Protein AF-A0A673HF31-F1 (afdb_monomer_lite)

Organism: NCBI:txid307959

Secondary structure (DSSP, 8-state):
----------SS----SEEEEEEEEETTEEEEEEEEEEE----GGGGGGS-SS-PPPEEEEEEEEEEEE-HHHHHHHHT-TT-S-TTHHHHHHHHGGGT--HHHHHHHHHHHHHTTS--TT-------------------

InterPro domains:
  IPR000651 Ras-like guanine nucleotide exchange factor, N-terminal [PF00618] (66-114)
  IPR000651 Ras-like guanine nucleotide exchange factor, N-terminal [PS50212] (62-140)
  IPR023578 Ras guanine nucleotide exchange factor domain superfamily [SSF48366] (41-114)

Structure (mmCIF, N/CA/C/O backbone):
data_AF-A0A673HF31-F1
#
_entry.id   AF-A0A673HF31-F1
#
loop_
_atom_site.group_PDB
_atom_site.id
_atom_site.type_symbol
_atom_site.label_atom_id
_atom_site.label_alt_id
_atom_site.label_comp_id
_atom_site.label_asym_id
_atom_site.label_entity_id
_atom_site.label_seq_id
_atom_site.pdbx_PDB_ins_code
_atom_site.Cartn_x
_atom_site.Cartn_y
_atom_site.Cartn_z
_atom_site.occupancy
_atom_site.B_iso_or_equiv
_atom_site.auth_seq_id
_atom_site.auth_comp_id
_atom_site.auth_asym_id
_atom_site.auth_atom_id
_atom_site.pdbx_PDB_model_num
ATOM 1 N N . MET A 1 1 ? 23.064 -12.477 -9.538 1.00 36.41 1 MET A N 1
ATOM 2 C CA . MET A 1 1 ? 23.096 -11.317 -10.454 1.00 36.41 1 MET A CA 1
ATOM 3 C C . MET A 1 1 ? 22.488 -11.792 -11.769 1.00 36.41 1 MET A C 1
ATOM 5 O O . MET A 1 1 ? 23.172 -12.440 -12.546 1.00 36.41 1 MET A O 1
ATOM 9 N N . TYR A 1 2 ? 21.175 -11.639 -11.947 1.00 32.19 2 TYR A N 1
ATOM 10 C CA . TYR A 1 2 ? 20.490 -12.130 -13.147 1.00 32.19 2 TYR A CA 1
ATOM 11 C C . TYR A 1 2 ? 20.625 -11.069 -14.247 1.00 32.19 2 TYR A C 1
ATOM 13 O O . TYR A 1 2 ? 19.895 -10.084 -14.247 1.00 32.19 2 TYR A O 1
ATOM 21 N N . SER A 1 3 ? 21.611 -11.230 -15.134 1.00 37.69 3 SER A N 1
ATOM 22 C CA . SER A 1 3 ? 21.741 -10.419 -16.349 1.00 37.69 3 SER A CA 1
ATOM 23 C C . SER A 1 3 ? 20.930 -11.090 -17.457 1.00 37.69 3 SER A C 1
ATOM 25 O O . SER A 1 3 ? 21.369 -12.072 -18.051 1.00 37.69 3 SER A O 1
ATOM 27 N N . LEU A 1 4 ? 19.707 -10.611 -17.685 1.00 46.31 4 LEU A N 1
ATOM 28 C CA . LEU A 1 4 ? 18.917 -10.973 -18.860 1.00 46.31 4 LEU A CA 1
ATOM 29 C C . LEU A 1 4 ? 19.374 -10.078 -20.018 1.00 46.31 4 LEU A C 1
ATOM 31 O O . LEU A 1 4 ? 18.919 -8.943 -20.152 1.00 46.31 4 LEU A O 1
ATOM 35 N N . LEU A 1 5 ? 20.292 -10.586 -20.842 1.00 41.97 5 LEU A N 1
ATOM 36 C CA . LEU A 1 5 ? 20.621 -9.992 -22.137 1.00 41.97 5 LEU A CA 1
ATOM 37 C C . LEU A 1 5 ? 19.467 -10.287 -23.104 1.00 41.97 5 LEU A C 1
ATOM 39 O O . LEU A 1 5 ? 19.472 -11.304 -23.793 1.00 41.97 5 LEU A O 1
ATOM 43 N N . LEU A 1 6 ? 18.450 -9.424 -23.119 1.00 47.16 6 LEU A N 1
ATOM 44 C CA . LEU A 1 6 ? 17.440 -9.436 -24.176 1.00 47.16 6 LEU A CA 1
ATOM 45 C C . LEU A 1 6 ? 17.906 -8.505 -25.297 1.00 47.16 6 LEU A C 1
ATOM 47 O O . LEU A 1 6 ? 18.032 -7.299 -25.100 1.00 47.16 6 LEU A O 1
ATOM 51 N N . THR A 1 7 ? 18.179 -9.079 -26.463 1.00 43.16 7 THR A N 1
ATOM 52 C CA . THR A 1 7 ? 18.531 -8.364 -27.689 1.00 43.16 7 THR A CA 1
ATOM 53 C C . THR A 1 7 ? 17.373 -7.464 -28.135 1.00 43.16 7 THR A C 1
ATOM 55 O O . THR A 1 7 ? 16.257 -7.928 -28.365 1.00 43.16 7 THR A O 1
ATOM 58 N N . CYS A 1 8 ? 17.629 -6.159 -28.250 1.00 42.81 8 CYS A N 1
ATOM 59 C CA . CYS A 1 8 ? 16.682 -5.205 -28.823 1.00 42.81 8 CYS A CA 1
ATOM 60 C C . CYS A 1 8 ? 16.602 -5.413 -30.342 1.00 42.81 8 CYS A C 1
ATOM 62 O O . CYS A 1 8 ? 17.578 -5.166 -31.048 1.00 42.81 8 CYS A O 1
ATOM 64 N N . ASN A 1 9 ? 15.444 -5.842 -30.850 1.00 40.12 9 ASN A N 1
ATOM 65 C CA . ASN A 1 9 ? 15.098 -5.613 -32.251 1.00 40.12 9 ASN A CA 1
ATOM 66 C C . ASN A 1 9 ? 14.768 -4.125 -32.428 1.00 40.12 9 ASN A C 1
ATOM 68 O O . ASN A 1 9 ? 14.032 -3.544 -31.629 1.00 40.12 9 ASN A O 1
ATOM 72 N N . LEU A 1 10 ? 15.365 -3.521 -33.452 1.00 47.97 10 LEU A N 1
ATOM 73 C CA . LEU A 1 10 ? 15.252 -2.113 -33.809 1.00 47.97 10 LEU A CA 1
ATOM 74 C C . LEU A 1 10 ? 13.914 -1.860 -34.520 1.00 47.97 10 LEU A C 1
ATOM 76 O O . LEU A 1 10 ? 13.883 -1.685 -35.729 1.00 47.97 10 LEU A O 1
ATOM 80 N N . ASP A 1 11 ? 12.819 -1.840 -33.770 1.00 41.06 11 ASP A N 1
ATOM 81 C CA . ASP A 1 11 ? 11.548 -1.283 -34.229 1.00 41.06 11 ASP A CA 1
ATOM 82 C C . ASP A 1 11 ? 11.010 -0.348 -33.146 1.00 41.06 11 ASP A C 1
ATOM 84 O O . ASP A 1 11 ? 11.134 -0.626 -31.956 1.00 41.06 11 ASP A O 1
ATOM 88 N N . ASN A 1 12 ? 10.440 0.784 -33.561 1.00 47.22 12 ASN A N 1
ATOM 89 C CA . ASN A 1 12 ? 9.993 1.929 -32.751 1.00 47.22 12 ASN A CA 1
ATOM 90 C C . ASN A 1 12 ? 8.844 1.641 -31.741 1.00 47.22 12 ASN A C 1
ATOM 92 O O . ASN A 1 12 ? 8.028 2.513 -31.460 1.00 47.22 12 ASN A O 1
ATOM 96 N N . ASN A 1 13 ? 8.775 0.440 -31.168 1.00 49.56 13 ASN A N 1
ATOM 97 C CA . ASN A 1 13 ? 7.944 0.069 -30.026 1.00 49.56 13 ASN A CA 1
AT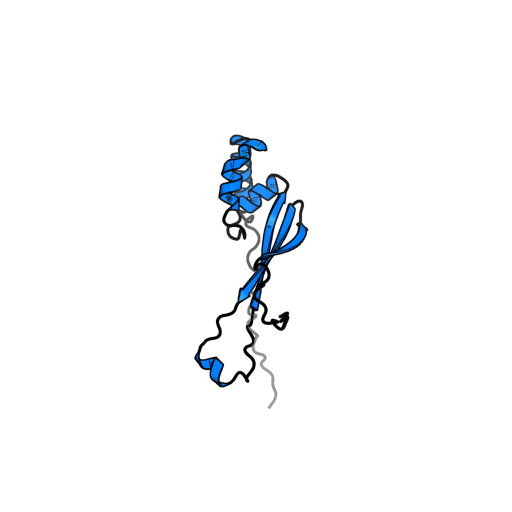OM 98 C C . ASN A 1 13 ? 8.857 -0.238 -28.833 1.00 49.56 13 ASN A C 1
ATOM 100 O O . ASN A 1 13 ? 9.136 -1.402 -28.539 1.00 49.56 13 ASN A O 1
ATOM 104 N N . LEU A 1 14 ? 9.350 0.796 -28.144 1.00 57.16 14 LEU A N 1
ATOM 105 C CA . LEU A 1 14 ? 9.977 0.570 -26.843 1.00 57.16 14 LEU A CA 1
ATOM 106 C C . LEU A 1 14 ? 8.887 -0.008 -25.915 1.00 57.16 14 LEU A C 1
ATOM 108 O O . LEU A 1 14 ? 7.855 0.646 -25.755 1.00 57.16 14 LEU A O 1
ATOM 112 N N . PRO A 1 15 ? 9.054 -1.218 -25.347 1.00 60.53 15 PRO A N 1
ATOM 113 C CA . PRO A 1 15 ? 8.096 -1.746 -24.381 1.00 60.53 15 PRO A CA 1
ATOM 114 C C . PRO A 1 15 ? 7.961 -0.756 -23.222 1.00 60.53 15 PRO A C 1
ATOM 116 O O . PRO A 1 15 ? 8.958 -0.133 -22.850 1.00 60.53 15 PRO A O 1
ATOM 119 N N . ASP A 1 16 ? 6.745 -0.620 -22.678 1.00 69.81 16 ASP A N 1
ATOM 120 C CA . ASP A 1 16 ? 6.481 0.220 -21.505 1.00 69.81 16 ASP A CA 1
ATOM 121 C C . ASP A 1 16 ? 7.596 -0.013 -20.469 1.00 69.81 16 ASP A C 1
ATOM 123 O O . ASP A 1 16 ? 7.861 -1.172 -20.110 1.00 69.81 16 ASP A O 1
ATOM 127 N N . PRO A 1 17 ? 8.327 1.040 -20.048 1.00 79.50 17 PRO A N 1
ATOM 128 C CA . PRO A 1 17 ? 9.400 0.889 -19.076 1.00 79.50 17 PRO A CA 1
ATOM 129 C C . PRO A 1 17 ? 8.893 0.291 -17.762 1.00 79.50 17 PRO A C 1
ATOM 131 O O . PRO A 1 17 ? 9.710 -0.217 -16.996 1.00 79.50 17 PRO A O 1
ATOM 134 N N . VAL A 1 18 ? 7.584 0.312 -17.502 1.00 84.06 18 VAL A N 1
ATOM 135 C CA . VAL A 1 18 ? 6.956 -0.309 -16.341 1.00 84.06 18 VAL A CA 1
ATOM 136 C C . VAL A 1 18 ? 6.114 -1.508 -16.775 1.00 84.06 18 VAL A C 1
ATOM 138 O O . VAL A 1 18 ? 5.155 -1.387 -17.526 1.00 84.06 18 VAL A O 1
ATOM 141 N N . GLN A 1 19 ? 6.444 -2.686 -16.250 1.00 88.31 19 GLN A N 1
ATOM 142 C CA . GLN A 1 19 ? 5.682 -3.913 -16.470 1.00 88.31 19 GLN A CA 1
ATOM 143 C C . GLN A 1 19 ? 5.032 -4.384 -15.167 1.00 88.31 19 GLN A C 1
ATOM 145 O O . GLN A 1 19 ? 5.722 -4.584 -14.167 1.00 88.31 19 GLN A O 1
ATOM 150 N N . GLU A 1 20 ? 3.721 -4.629 -15.177 1.00 88.88 20 GLU A N 1
ATOM 151 C CA . GLU A 1 20 ? 3.042 -5.322 -14.077 1.00 88.88 20 GLU A CA 1
ATOM 152 C C . GLU A 1 20 ? 3.526 -6.777 -13.999 1.00 88.88 20 GLU A C 1
ATOM 154 O O . GLU A 1 20 ? 3.470 -7.523 -14.979 1.00 88.88 20 GLU A O 1
ATOM 159 N N . TRP A 1 21 ? 4.050 -7.174 -12.839 1.00 86.31 21 TRP A N 1
ATOM 160 C CA . TRP A 1 21 ? 4.642 -8.499 -12.633 1.00 86.31 21 TRP A CA 1
ATOM 161 C C . TRP A 1 21 ? 3.720 -9.453 -11.874 1.00 86.31 21 TRP A C 1
ATOM 163 O O . TRP A 1 21 ? 3.813 -10.667 -12.043 1.00 86.31 21 TRP A O 1
ATOM 173 N N . GLY A 1 22 ? 2.828 -8.917 -11.039 1.00 90.19 22 GLY A N 1
ATOM 174 C CA . GLY A 1 22 ? 1.865 -9.699 -10.267 1.00 90.19 22 GLY A CA 1
ATOM 175 C C . GLY A 1 22 ? 1.667 -9.159 -8.855 1.00 90.19 22 GLY A C 1
ATOM 176 O O . GLY A 1 22 ? 1.961 -7.997 -8.576 1.00 90.19 22 GLY A O 1
ATOM 177 N N . GLU A 1 23 ? 1.171 -10.015 -7.964 1.00 92.19 23 GLU A N 1
ATOM 178 C CA . GLU A 1 23 ? 0.881 -9.681 -6.568 1.00 92.19 23 GLU A CA 1
ATOM 179 C C . GLU A 1 23 ? 1.664 -10.577 -5.602 1.00 92.19 23 GLU A C 1
ATOM 181 O O . GLU A 1 23 ? 1.887 -11.758 -5.866 1.00 92.19 23 GLU A O 1
ATOM 186 N N . GLU A 1 24 ? 2.058 -10.016 -4.461 1.00 90.44 24 GLU A N 1
ATOM 187 C CA . GLU A 1 24 ? 2.721 -10.725 -3.367 1.00 90.44 24 GLU A CA 1
ATOM 188 C C . GLU A 1 24 ? 1.951 -10.518 -2.068 1.00 90.44 24 GLU A C 1
ATOM 190 O O . GLU A 1 24 ? 1.711 -9.382 -1.656 1.00 90.44 24 GLU A O 1
ATOM 195 N N . VAL A 1 25 ? 1.591 -11.617 -1.406 1.00 91.50 25 VAL A N 1
ATOM 196 C CA . VAL A 1 25 ? 0.928 -11.593 -0.099 1.00 91.50 25 VAL A CA 1
ATOM 197 C C . VAL A 1 25 ? 1.960 -11.875 0.983 1.00 91.50 25 VAL A C 1
ATOM 199 O O . VAL A 1 25 ? 2.630 -12.905 0.954 1.00 91.50 25 VAL A O 1
ATOM 202 N N . GLU A 1 26 ? 2.085 -10.970 1.943 1.00 87.75 26 GLU A N 1
ATOM 203 C CA . GLU A 1 26 ? 3.005 -11.098 3.068 1.00 87.75 26 GLU A CA 1
ATOM 204 C C . GLU A 1 26 ? 2.345 -10.556 4.331 1.00 87.75 26 GLU A C 1
ATOM 206 O O . GLU A 1 26 ? 1.926 -9.402 4.356 1.00 87.75 26 GLU A O 1
ATOM 211 N N . ASP A 1 27 ? 2.272 -11.388 5.374 1.00 84.75 27 ASP A N 1
ATOM 212 C CA . ASP A 1 27 ? 1.891 -10.979 6.734 1.00 84.75 27 ASP A CA 1
ATOM 213 C C . ASP A 1 27 ? 0.617 -10.103 6.788 1.00 84.75 27 ASP A C 1
ATOM 215 O O . ASP A 1 27 ? 0.578 -9.006 7.343 1.00 84.75 27 ASP A O 1
ATOM 219 N N . GLY A 1 28 ? -0.437 -10.571 6.109 1.00 84.50 28 GLY A N 1
ATOM 220 C CA . GLY A 1 28 ? -1.736 -9.890 6.059 1.00 84.50 28 GLY A CA 1
ATOM 221 C C . GLY A 1 28 ? -1.798 -8.653 5.151 1.00 84.50 28 GLY A C 1
ATOM 222 O O . GLY A 1 28 ? -2.809 -7.947 5.162 1.00 84.50 28 GLY A O 1
ATOM 223 N N . ALA A 1 29 ? -0.759 -8.392 4.357 1.00 91.25 29 ALA A N 1
ATOM 224 C CA . ALA A 1 29 ? -0.723 -7.359 3.329 1.00 91.25 29 ALA A CA 1
ATOM 225 C C . ALA A 1 29 ? -0.573 -7.955 1.924 1.00 91.25 29 ALA A C 1
ATOM 227 O O . ALA A 1 29 ? 0.117 -8.948 1.714 1.00 91.25 29 ALA A O 1
ATOM 228 N N . ILE A 1 30 ? -1.212 -7.315 0.952 1.00 93.38 30 ILE A N 1
ATOM 229 C CA . ILE A 1 30 ? -1.135 -7.608 -0.476 1.00 93.38 30 ILE A CA 1
ATOM 230 C C . ILE A 1 30 ? -0.375 -6.464 -1.131 1.00 93.38 30 ILE A C 1
ATOM 232 O O . ILE A 1 30 ? -0.733 -5.294 -0.970 1.00 93.38 30 ILE A O 1
ATOM 236 N N . TYR A 1 31 ? 0.647 -6.806 -1.900 1.00 92.50 31 TYR A N 1
ATOM 237 C CA . TYR A 1 31 ? 1.491 -5.858 -2.603 1.00 92.50 31 TYR A CA 1
ATOM 238 C C . TYR A 1 31 ? 1.425 -6.101 -4.106 1.00 92.50 31 TYR A C 1
ATOM 240 O O . TYR A 1 31 ? 1.602 -7.227 -4.560 1.00 92.50 31 TYR A O 1
ATOM 248 N N . GLY A 1 32 ? 1.211 -5.041 -4.879 1.00 92.81 32 GLY A N 1
ATOM 249 C CA . GLY A 1 32 ? 1.399 -5.065 -6.324 1.00 92.81 32 GLY A CA 1
ATOM 250 C C . GLY A 1 32 ? 2.881 -4.939 -6.667 1.00 92.81 32 GLY A C 1
ATOM 251 O O . GLY A 1 32 ? 3.590 -4.107 -6.092 1.00 92.81 32 GLY A O 1
ATOM 252 N N . ILE A 1 33 ? 3.349 -5.764 -7.597 1.00 92.12 33 ILE A N 1
ATOM 253 C CA . ILE A 1 33 ? 4.732 -5.781 -8.068 1.00 92.12 33 ILE A CA 1
ATOM 254 C C . ILE A 1 33 ? 4.792 -5.226 -9.484 1.00 92.12 33 ILE A C 1
ATOM 256 O O . ILE A 1 33 ? 4.129 -5.738 -10.388 1.00 92.12 33 ILE A O 1
ATOM 260 N N . THR A 1 34 ? 5.647 -4.228 -9.689 1.00 90.50 34 THR A N 1
ATOM 261 C CA . THR A 1 34 ? 6.008 -3.722 -11.015 1.00 90.50 34 THR A CA 1
ATOM 262 C C . THR A 1 34 ? 7.507 -3.884 -11.256 1.00 90.50 34 THR A C 1
ATOM 264 O O . THR A 1 34 ? 8.320 -3.820 -10.331 1.00 90.50 34 THR A O 1
ATOM 267 N N . LEU A 1 35 ? 7.900 -4.122 -12.504 1.00 90.94 35 LEU A N 1
ATOM 268 C CA . LEU A 1 35 ? 9.292 -4.104 -12.943 1.00 90.94 35 LEU A CA 1
ATOM 269 C C . LEU A 1 35 ? 9.538 -2.850 -13.770 1.00 90.94 35 LEU A C 1
ATOM 271 O O . LEU A 1 35 ? 8.934 -2.672 -14.821 1.00 90.94 35 LEU A O 1
ATOM 275 N N . HIS A 1 36 ? 10.448 -2.008 -13.298 1.00 89.62 36 HIS A N 1
ATOM 276 C CA . HIS A 1 36 ? 10.893 -0.806 -13.986 1.00 89.62 36 HIS A CA 1
ATOM 277 C C . HIS A 1 36 ? 12.181 -1.119 -14.748 1.00 89.62 36 HIS A C 1
ATOM 279 O O . HIS A 1 36 ? 13.131 -1.650 -14.170 1.00 89.62 36 HIS A O 1
ATOM 285 N N . ARG A 1 37 ? 12.216 -0.831 -16.046 1.00 87.38 37 ARG A N 1
ATOM 286 C CA . ARG A 1 37 ? 13.357 -1.063 -16.935 1.00 87.38 37 ARG A CA 1
ATOM 287 C C . ARG A 1 37 ? 13.977 0.284 -17.279 1.00 87.38 37 ARG A C 1
ATOM 289 O O . ARG A 1 37 ? 13.362 1.095 -17.961 1.00 87.38 37 ARG A O 1
ATOM 296 N N . GLU A 1 38 ? 15.210 0.500 -16.843 1.00 83.88 38 GLU A N 1
ATOM 297 C CA . GLU A 1 38 ? 15.948 1.740 -17.079 1.00 83.88 38 GLU A CA 1
ATOM 298 C C . GLU A 1 38 ? 17.223 1.443 -17.875 1.00 83.88 38 GLU A C 1
ATOM 300 O O . GLU A 1 38 ? 17.989 0.554 -17.488 1.00 83.88 38 GLU A O 1
ATOM 305 N N . PRO A 1 39 ? 17.478 2.134 -18.999 1.00 81.56 39 PRO A N 1
ATOM 306 C CA . PRO A 1 39 ? 18.724 1.970 -19.734 1.00 81.56 39 PRO A CA 1
ATOM 307 C C . PRO A 1 39 ? 19.897 2.478 -18.890 1.00 81.56 39 PRO A C 1
ATOM 309 O O . PRO A 1 39 ? 19.854 3.562 -18.308 1.00 81.56 39 PRO A O 1
ATOM 312 N N . ILE A 1 40 ? 20.965 1.690 -18.830 1.00 82.12 40 ILE A N 1
ATOM 313 C CA . ILE A 1 40 ? 22.204 2.069 -18.161 1.00 82.12 40 ILE A CA 1
ATOM 314 C C . ILE A 1 40 ? 22.987 2.957 -19.123 1.00 82.12 40 ILE A C 1
ATOM 316 O O . ILE A 1 40 ? 23.323 2.538 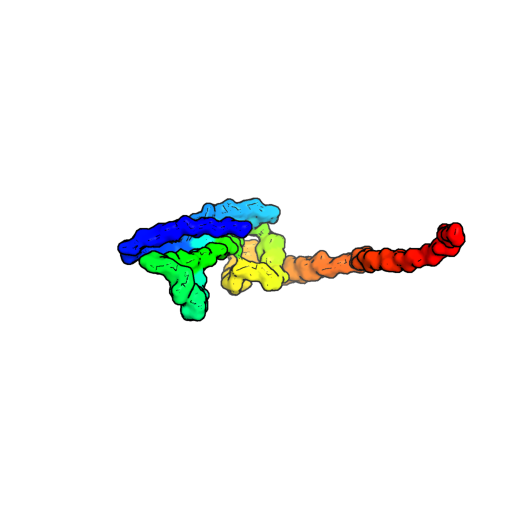-20.229 1.00 82.12 40 ILE A O 1
ATOM 320 N N . GLN A 1 41 ? 23.288 4.184 -18.697 1.00 72.25 41 GLN A N 1
ATOM 321 C CA . GLN A 1 41 ? 24.173 5.064 -19.451 1.00 72.25 41 GLN A CA 1
ATOM 322 C C . GLN A 1 41 ? 25.600 4.516 -19.364 1.00 72.25 41 GLN A C 1
ATOM 324 O O . GLN A 1 41 ? 26.224 4.539 -18.303 1.00 72.25 41 GLN A O 1
ATOM 329 N N . THR A 1 42 ? 26.106 3.981 -20.472 1.00 66.31 42 THR A N 1
ATOM 330 C CA . THR A 1 42 ? 27.507 3.570 -20.576 1.00 66.31 42 THR A CA 1
ATOM 331 C C . THR A 1 42 ? 28.381 4.826 -20.663 1.00 66.31 42 THR A C 1
ATOM 333 O O . THR A 1 42 ? 28.094 5.693 -21.492 1.00 66.31 42 THR A O 1
ATOM 336 N N . PRO A 1 43 ? 29.428 4.970 -19.827 1.00 61.69 43 PRO A N 1
ATOM 337 C CA . PRO A 1 43 ? 30.340 6.102 -19.929 1.00 61.69 43 PRO A CA 1
ATOM 338 C C . PRO A 1 43 ? 31.050 6.097 -21.296 1.00 61.69 43 PRO A C 1
ATOM 340 O O . PRO A 1 43 ? 31.363 5.019 -21.811 1.00 61.69 43 PRO A O 1
ATOM 343 N N . PRO A 1 44 ? 31.324 7.278 -21.880 1.00 59.84 44 PRO A N 1
ATOM 344 C CA . PRO A 1 44 ? 31.857 7.402 -23.240 1.00 59.84 44 PRO A CA 1
ATOM 345 C C . PRO A 1 44 ? 33.202 6.681 -23.437 1.00 59.84 44 PRO A C 1
ATOM 347 O O . PRO A 1 44 ? 33.445 6.134 -24.509 1.00 59.84 44 PRO A O 1
ATOM 350 N N . ASP A 1 45 ? 34.022 6.575 -22.389 1.00 57.69 45 ASP A N 1
ATOM 351 C CA . ASP A 1 45 ? 35.360 5.965 -22.446 1.00 57.69 45 ASP A CA 1
ATOM 352 C C . ASP A 1 45 ? 35.346 4.426 -22.569 1.00 57.69 45 ASP A C 1
ATOM 354 O O . ASP A 1 45 ? 36.370 3.809 -22.852 1.00 57.69 45 ASP A O 1
ATOM 358 N N . ALA A 1 46 ? 34.192 3.775 -22.368 1.00 55.25 46 ALA A N 1
ATOM 359 C CA . ALA A 1 46 ? 34.035 2.321 -22.513 1.00 55.25 46 ALA A CA 1
ATOM 360 C C . ALA A 1 46 ? 33.511 1.897 -23.902 1.00 55.25 46 ALA A C 1
ATOM 362 O O . ALA A 1 46 ? 33.410 0.699 -24.192 1.00 55.25 46 ALA A O 1
ATOM 363 N N . ALA A 1 47 ? 33.175 2.864 -24.763 1.00 53.94 47 ALA A N 1
ATOM 364 C CA . ALA A 1 47 ? 32.587 2.620 -26.078 1.00 53.94 47 ALA A CA 1
ATOM 365 C C . ALA A 1 47 ? 33.618 2.209 -27.148 1.00 53.94 47 ALA A C 1
ATOM 367 O O . ALA A 1 47 ? 33.238 1.560 -28.119 1.00 53.94 47 ALA A O 1
ATOM 368 N N . GLU A 1 48 ? 34.912 2.509 -26.970 1.00 53.88 48 GLU A N 1
ATOM 369 C CA . GLU A 1 48 ? 35.952 2.164 -27.961 1.00 53.88 48 GLU A CA 1
ATOM 370 C C . GLU A 1 48 ? 36.247 0.655 -28.051 1.00 53.88 48 GLU A C 1
ATOM 372 O O . GLU A 1 48 ? 36.706 0.182 -29.088 1.00 53.88 48 GLU A O 1
ATOM 377 N N . ASN A 1 49 ? 35.913 -0.127 -27.015 1.00 53.78 49 ASN A N 1
ATOM 378 C CA . ASN A 1 49 ? 36.188 -1.571 -26.969 1.00 53.78 49 ASN A CA 1
ATOM 379 C C . ASN A 1 49 ? 34.947 -2.457 -27.184 1.00 53.78 49 ASN A C 1
ATOM 381 O O . ASN A 1 49 ? 35.072 -3.682 -27.246 1.00 53.78 49 ASN A O 1
ATOM 385 N N . SER A 1 50 ? 33.751 -1.872 -27.303 1.00 53.75 50 SER A N 1
ATOM 386 C CA . SER A 1 50 ? 32.507 -2.628 -27.495 1.00 53.75 50 SER A CA 1
ATOM 387 C C . SER A 1 50 ? 32.145 -2.695 -28.978 1.00 53.75 50 SER A C 1
ATOM 389 O O . SER A 1 50 ? 31.458 -1.836 -29.518 1.00 53.75 50 SER A O 1
ATOM 391 N N . SER A 1 51 ? 32.676 -3.736 -29.622 1.00 50.62 51 SER A N 1
ATOM 392 C CA . SER A 1 51 ? 32.298 -4.325 -30.915 1.00 50.62 51 SER A CA 1
ATOM 393 C C . SER A 1 51 ? 31.016 -3.789 -31.573 1.00 50.62 51 SER A C 1
ATOM 395 O O . SER A 1 51 ? 29.966 -3.911 -30.960 1.00 50.62 5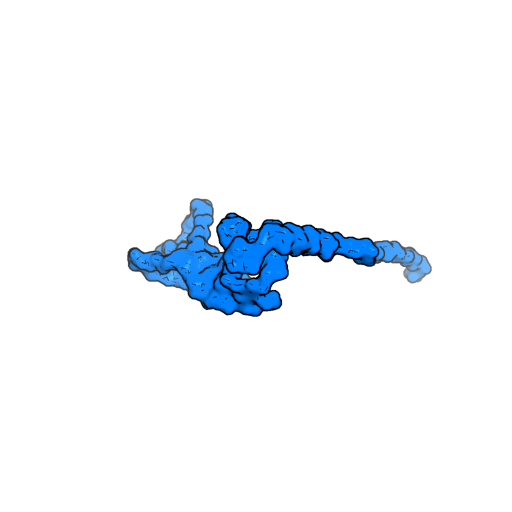1 SER A O 1
ATOM 397 N N . ALA A 1 52 ? 31.137 -3.323 -32.828 1.00 51.41 52 ALA A N 1
ATOM 398 C CA . ALA A 1 52 ? 30.230 -3.193 -34.001 1.00 51.41 52 ALA A CA 1
ATOM 399 C C . ALA A 1 52 ? 28.691 -3.449 -33.949 1.00 51.41 52 ALA A C 1
ATOM 401 O O . ALA A 1 52 ? 28.035 -3.351 -34.983 1.00 51.41 52 ALA A O 1
ATOM 402 N N . PHE A 1 53 ? 28.086 -3.740 -32.806 1.00 54.59 53 PHE A N 1
ATOM 403 C CA . PHE A 1 53 ? 26.662 -3.916 -32.565 1.00 54.59 53 PHE A CA 1
ATOM 404 C C . PHE A 1 53 ? 26.319 -3.120 -31.303 1.00 54.59 53 PHE A C 1
ATOM 406 O O . PHE A 1 53 ? 26.814 -3.415 -30.219 1.00 54.59 53 PHE A O 1
ATOM 413 N N . GLY A 1 54 ? 25.502 -2.075 -31.442 1.00 61.97 54 GLY A N 1
ATOM 414 C CA . GLY A 1 54 ? 25.073 -1.246 -30.317 1.00 61.97 54 GLY A CA 1
ATOM 415 C C . GLY A 1 54 ? 24.162 -2.032 -29.377 1.00 61.97 54 GLY A C 1
ATOM 416 O O . GLY A 1 54 ? 22.956 -2.099 -29.594 1.00 61.97 54 GLY A O 1
ATOM 417 N N . PHE A 1 55 ? 24.729 -2.640 -28.338 1.00 66.19 55 PHE A N 1
ATOM 418 C CA . PHE A 1 55 ? 23.956 -3.260 -27.267 1.00 66.19 55 PHE A CA 1
ATOM 419 C C . PHE A 1 55 ? 23.612 -2.207 -26.211 1.00 66.19 55 PHE A C 1
ATOM 421 O O . PHE A 1 55 ? 24.496 -1.537 -25.683 1.00 66.19 55 PHE A O 1
ATOM 428 N N . VAL A 1 56 ? 22.326 -2.083 -25.876 1.00 74.75 56 VAL A N 1
ATOM 429 C CA . VAL A 1 56 ? 21.865 -1.254 -24.755 1.00 74.75 56 VAL A CA 1
ATOM 430 C C . VAL A 1 56 ? 21.706 -2.149 -23.533 1.00 74.75 56 VAL A C 1
ATOM 432 O O . VAL A 1 56 ? 20.940 -3.114 -23.551 1.00 74.75 56 VAL A O 1
ATOM 435 N N . GLN A 1 57 ? 22.432 -1.844 -22.460 1.00 79.44 57 GLN A N 1
ATOM 436 C CA . GLN A 1 57 ? 22.277 -2.541 -21.189 1.00 79.44 57 GLN A CA 1
ATOM 437 C C . GLN A 1 57 ? 21.122 -1.917 -20.400 1.00 79.44 57 GLN A C 1
ATOM 439 O O . GLN A 1 57 ? 21.049 -0.700 -20.271 1.00 79.44 57 GLN A O 1
ATOM 444 N N . TYR A 1 58 ? 20.242 -2.741 -19.830 1.00 81.50 58 TYR A N 1
ATOM 445 C CA . TYR A 1 58 ? 19.135 -2.280 -18.991 1.00 81.50 58 TYR A CA 1
ATOM 446 C C . TYR A 1 58 ? 19.311 -2.746 -17.549 1.00 81.50 58 TYR A C 1
ATOM 448 O O . TYR A 1 58 ? 19.628 -3.909 -17.285 1.00 81.50 58 TYR A O 1
ATOM 456 N N . ARG A 1 59 ? 19.044 -1.846 -16.607 1.00 84.25 59 ARG A N 1
ATOM 457 C CA . ARG A 1 59 ? 18.787 -2.172 -15.210 1.00 84.25 59 ARG A CA 1
ATOM 458 C C . ARG A 1 59 ? 17.300 -2.457 -15.064 1.00 84.25 59 ARG A C 1
ATOM 460 O O . ARG A 1 59 ? 16.467 -1.691 -15.535 1.00 84.25 59 ARG A O 1
ATOM 467 N N . THR A 1 60 ? 16.969 -3.554 -14.396 1.00 88.00 60 THR A N 1
ATOM 468 C CA . THR A 1 60 ? 15.595 -3.824 -13.972 1.00 88.00 60 THR A CA 1
ATOM 469 C C . THR A 1 60 ? 15.485 -3.616 -12.471 1.00 88.00 60 THR A C 1
ATOM 471 O O . THR A 1 60 ? 16.313 -4.102 -11.698 1.00 88.00 60 THR A O 1
ATOM 474 N N . GLN A 1 61 ? 14.485 -2.852 -12.055 1.00 88.88 61 GLN A N 1
ATOM 475 C CA . GLN A 1 61 ? 14.173 -2.600 -10.661 1.00 88.88 61 GLN A CA 1
ATOM 476 C C . GLN A 1 61 ? 12.790 -3.156 -10.363 1.00 88.88 61 GLN A C 1
ATOM 478 O O . GLN A 1 61 ? 11.793 -2.731 -10.940 1.00 88.88 61 GLN A O 1
ATOM 483 N N . LYS A 1 62 ? 12.735 -4.107 -9.433 1.00 90.69 62 LYS A N 1
ATOM 484 C CA . LYS A 1 62 ? 11.474 -4.561 -8.861 1.00 90.69 62 LYS A CA 1
ATOM 485 C C . LYS A 1 62 ? 10.991 -3.512 -7.868 1.00 90.69 62 LYS A C 1
ATOM 487 O O . LYS A 1 62 ? 11.685 -3.224 -6.895 1.00 90.69 62 LYS A O 1
ATOM 492 N N . VAL A 1 63 ? 9.814 -2.963 -8.118 1.00 89.19 63 VAL A N 1
ATOM 493 C CA . VAL A 1 63 ? 9.130 -2.021 -7.238 1.00 89.19 63 VAL A CA 1
ATOM 494 C C . VAL A 1 63 ? 7.934 -2.738 -6.629 1.00 89.19 63 VAL A C 1
ATOM 496 O O . VAL A 1 63 ? 7.192 -3.446 -7.310 1.00 89.19 63 VAL A O 1
ATOM 499 N N . ARG A 1 64 ? 7.780 -2.587 -5.316 1.00 90.81 64 ARG A N 1
ATOM 500 C CA . ARG A 1 64 ? 6.719 -3.208 -4.531 1.00 90.81 64 ARG A CA 1
ATOM 501 C C . ARG A 1 64 ? 5.853 -2.107 -3.934 1.00 90.81 64 ARG A C 1
ATOM 503 O O . ARG A 1 64 ? 6.368 -1.292 -3.175 1.00 90.81 64 ARG A O 1
ATOM 510 N N . ARG A 1 65 ? 4.560 -2.097 -4.259 1.00 91.25 65 ARG A N 1
ATOM 511 C CA . ARG A 1 65 ? 3.590 -1.108 -3.761 1.00 91.25 65 ARG A CA 1
ATOM 512 C C . ARG A 1 65 ? 2.489 -1.782 -2.965 1.00 91.25 65 ARG A C 1
ATOM 514 O O . ARG A 1 65 ? 1.987 -2.828 -3.370 1.00 91.25 65 ARG A O 1
ATOM 521 N N . LEU A 1 66 ? 2.113 -1.198 -1.833 1.00 92.25 66 LEU A N 1
ATOM 522 C CA . LEU A 1 66 ? 1.057 -1.743 -0.989 1.00 92.25 66 LEU A CA 1
ATOM 523 C C . LEU A 1 66 ? -0.306 -1.565 -1.671 1.00 92.25 66 LEU A C 1
ATOM 525 O O . LEU A 1 66 ? -0.683 -0.450 -2.018 1.00 92.25 66 LEU A O 1
ATOM 529 N N . LYS A 1 67 ? -1.043 -2.661 -1.862 1.00 91.94 67 LYS A N 1
ATOM 530 C CA . LYS A 1 67 ? -2.358 -2.667 -2.522 1.00 91.94 67 LYS A CA 1
ATOM 531 C C . LYS A 1 67 ? -3.502 -2.795 -1.520 1.00 91.94 67 LYS A C 1
ATOM 533 O O . LYS A 1 67 ? -4.516 -2.119 -1.657 1.00 91.94 67 LYS A O 1
ATOM 538 N N . ALA A 1 68 ? -3.338 -3.647 -0.511 1.00 92.81 68 ALA A N 1
ATOM 539 C CA . ALA A 1 68 ? -4.299 -3.814 0.575 1.00 92.81 68 ALA A CA 1
ATOM 540 C C . ALA A 1 68 ? -3.596 -4.342 1.827 1.00 92.81 68 ALA A C 1
ATOM 542 O O . ALA A 1 68 ? -2.634 -5.094 1.717 1.00 92.81 68 ALA A O 1
ATOM 543 N N . ALA A 1 69 ? -4.078 -3.984 3.013 1.00 93.25 69 ALA A N 1
ATOM 544 C CA . ALA A 1 69 ? -3.618 -4.563 4.270 1.00 93.25 69 ALA A CA 1
ATOM 545 C C . ALA A 1 69 ? -4.631 -4.311 5.389 1.00 93.25 69 ALA A C 1
ATOM 547 O O . ALA A 1 69 ? -5.534 -3.482 5.250 1.00 93.25 69 ALA A O 1
ATOM 548 N N . ILE A 1 70 ? -4.444 -4.989 6.521 1.00 92.94 70 ILE A N 1
ATOM 549 C CA . ILE A 1 70 ? -5.122 -4.630 7.770 1.00 92.94 70 ILE A CA 1
ATOM 550 C C . ILE A 1 70 ? -4.621 -3.278 8.301 1.00 92.94 70 ILE A C 1
ATOM 552 O O . ILE A 1 70 ? -3.486 -2.875 8.041 1.00 92.94 70 ILE A O 1
ATOM 556 N N . LEU A 1 71 ? -5.453 -2.585 9.085 1.00 92.88 71 LEU A N 1
ATOM 557 C CA . LEU A 1 71 ? -5.167 -1.228 9.568 1.00 92.88 71 LEU A CA 1
ATOM 558 C C . LEU A 1 71 ? -3.828 -1.123 10.320 1.00 92.88 71 LEU A C 1
ATOM 560 O O . LEU A 1 71 ? -3.070 -0.186 10.093 1.00 92.88 71 LEU A O 1
ATOM 564 N N . GLU A 1 72 ? -3.502 -2.101 11.162 1.00 90.12 72 GLU A N 1
ATOM 565 C CA . GLU A 1 72 ? -2.238 -2.141 11.913 1.00 90.12 72 GLU A CA 1
ATOM 566 C C . GLU A 1 72 ? -1.012 -2.157 10.990 1.00 90.12 72 GLU A C 1
ATOM 568 O O . GLU A 1 72 ? -0.022 -1.459 11.226 1.00 90.12 72 GLU A O 1
ATOM 573 N N . ARG A 1 73 ? -1.098 -2.904 9.886 1.00 90.56 73 ARG A N 1
ATOM 574 C CA . ARG A 1 73 ? -0.043 -2.989 8.877 1.00 90.56 73 ARG A CA 1
ATOM 575 C C . ARG A 1 73 ? 0.035 -1.716 8.038 1.00 90.56 73 ARG A C 1
ATOM 577 O O . ARG A 1 73 ? 1.141 -1.244 7.789 1.00 90.56 73 ARG A O 1
ATOM 584 N N . LEU A 1 74 ? -1.104 -1.104 7.697 1.00 92.81 74 LEU A N 1
ATOM 585 C CA . LEU A 1 74 ? -1.126 0.206 7.033 1.00 92.81 74 LEU A CA 1
ATOM 586 C C . LEU A 1 74 ? -0.417 1.278 7.875 1.00 92.81 74 LEU A C 1
ATOM 588 O O . LEU A 1 74 ? 0.380 2.056 7.349 1.00 92.81 74 LEU A O 1
ATOM 592 N N . VAL A 1 75 ? -0.678 1.296 9.186 1.00 92.75 75 VAL A N 1
ATOM 593 C CA . VAL A 1 75 ? -0.035 2.226 10.124 1.00 92.75 75 VAL A CA 1
ATOM 594 C C . VAL A 1 75 ? 1.450 1.902 10.286 1.00 92.75 75 VAL A C 1
ATOM 596 O O . VAL A 1 75 ? 2.269 2.817 10.320 1.00 92.75 75 VAL A O 1
ATOM 599 N N . THR A 1 76 ? 1.820 0.621 10.326 1.00 90.12 76 THR A N 1
ATOM 600 C CA . THR A 1 76 ? 3.226 0.190 10.406 1.00 90.12 76 THR A CA 1
ATOM 601 C C . THR A 1 76 ? 4.036 0.660 9.197 1.00 90.12 76 THR A C 1
ATOM 603 O O . THR A 1 76 ? 5.151 1.157 9.380 1.00 90.12 76 THR A O 1
ATOM 606 N N . GLU A 1 77 ? 3.463 0.560 7.994 1.00 90.56 77 GLU A N 1
ATOM 607 C CA . GLU A 1 77 ? 4.057 1.074 6.754 1.00 90.56 77 GLU A CA 1
ATOM 608 C C . GLU A 1 77 ? 4.129 2.610 6.763 1.00 90.56 77 GLU A C 1
ATOM 610 O O . GLU A 1 77 ? 5.133 3.187 6.366 1.00 90.56 77 GLU A O 1
ATOM 615 N N . LEU A 1 78 ? 3.116 3.289 7.314 1.00 91.81 78 LEU A N 1
ATOM 616 C CA . LEU A 1 78 ? 3.081 4.755 7.402 1.00 91.81 78 LEU A CA 1
ATOM 617 C C . LEU A 1 78 ? 4.224 5.326 8.255 1.00 91.81 78 LEU A C 1
ATOM 619 O O . LEU A 1 78 ? 4.731 6.409 7.976 1.00 91.81 78 LEU A O 1
ATOM 623 N N . VAL A 1 79 ? 4.626 4.616 9.312 1.00 89.81 79 VAL A N 1
ATOM 624 C CA . VAL A 1 79 ? 5.758 5.010 10.165 1.00 89.81 79 VAL A CA 1
ATOM 625 C C . VAL A 1 79 ? 7.076 4.330 9.772 1.00 89.81 79 VAL A C 1
ATOM 627 O O . VAL A 1 79 ? 8.040 4.408 10.541 1.00 89.81 79 VAL A O 1
ATOM 630 N N . ASN A 1 80 ? 7.132 3.630 8.637 1.00 87.31 80 ASN A N 1
ATOM 631 C CA . ASN A 1 80 ? 8.349 3.010 8.119 1.00 87.31 80 ASN A CA 1
ATOM 632 C C . ASN A 1 80 ? 9.205 4.061 7.379 1.00 87.31 80 ASN A C 1
ATOM 634 O O . ASN A 1 80 ? 8.741 4.608 6.381 1.00 87.31 80 ASN A O 1
ATOM 638 N N . PRO A 1 81 ? 10.439 4.366 7.830 1.00 83.50 81 PRO A N 1
ATOM 639 C CA . PRO A 1 81 ? 11.306 5.312 7.123 1.00 83.50 81 PRO A CA 1
ATOM 640 C C . PRO A 1 81 ? 11.777 4.783 5.761 1.00 83.50 81 PRO A C 1
ATOM 642 O O . PRO A 1 81 ? 12.038 5.574 4.863 1.00 83.50 81 PRO A O 1
ATOM 645 N N . GLU A 1 82 ? 11.835 3.461 5.598 1.00 83.62 82 GLU A N 1
ATOM 646 C CA . GLU A 1 82 ? 12.249 2.780 4.366 1.00 83.62 82 GLU A CA 1
ATOM 647 C C . GLU A 1 82 ? 11.041 2.440 3.476 1.00 83.62 82 GLU A C 1
ATOM 649 O O . GLU A 1 82 ? 11.066 1.456 2.733 1.00 83.62 82 GLU A O 1
ATOM 654 N N . CYS A 1 83 ? 9.938 3.193 3.592 1.00 82.75 83 CYS A N 1
ATOM 655 C CA . CYS A 1 83 ? 8.749 2.939 2.787 1.00 82.75 83 CYS A CA 1
ATOM 656 C C . CYS A 1 83 ? 9.098 3.103 1.294 1.00 82.75 83 CYS A C 1
ATOM 658 O O . CYS A 1 83 ? 9.551 4.176 0.887 1.00 82.75 83 CYS A O 1
ATOM 660 N N . PRO A 1 84 ? 8.900 2.064 0.462 1.00 78.44 84 PRO A N 1
ATOM 661 C CA . PRO A 1 84 ? 9.313 2.093 -0.940 1.00 78.44 84 PRO A CA 1
ATOM 662 C C . PRO A 1 84 ? 8.448 3.016 -1.809 1.00 78.44 84 PRO A C 1
ATOM 664 O O . PRO A 1 84 ? 8.833 3.320 -2.937 1.00 78.44 84 PRO A O 1
ATOM 667 N N . ASP A 1 85 ? 7.281 3.435 -1.313 1.00 86.69 85 ASP A N 1
ATOM 668 C CA . ASP A 1 85 ? 6.322 4.252 -2.048 1.00 86.69 85 ASP A CA 1
ATOM 669 C C . ASP A 1 85 ? 6.243 5.676 -1.460 1.00 86.69 85 ASP A C 1
ATOM 671 O O . ASP A 1 85 ? 5.705 5.861 -0.364 1.00 86.69 85 ASP A O 1
ATOM 675 N N . PRO A 1 86 ? 6.755 6.701 -2.170 1.00 85.69 86 PRO A N 1
ATOM 676 C CA . PRO A 1 86 ? 6.782 8.072 -1.666 1.00 85.69 86 PRO A CA 1
ATOM 677 C C . PRO A 1 86 ? 5.388 8.711 -1.575 1.00 85.69 86 PRO A C 1
ATOM 679 O O . PRO A 1 86 ? 5.193 9.640 -0.788 1.00 85.69 86 PRO A O 1
ATOM 682 N N . GLU A 1 87 ? 4.412 8.234 -2.351 1.00 89.88 87 GLU A N 1
ATOM 683 C CA . GLU A 1 87 ? 3.059 8.805 -2.382 1.00 89.88 87 GLU A CA 1
ATOM 684 C C . GLU A 1 87 ? 2.150 8.187 -1.313 1.00 89.88 87 GLU A C 1
ATOM 686 O O . GLU A 1 87 ? 1.123 8.770 -0.948 1.00 89.88 87 GLU A O 1
ATOM 691 N N . TYR A 1 88 ? 2.545 7.039 -0.752 1.00 92.25 88 TYR A N 1
ATOM 692 C CA . TYR A 1 88 ? 1.742 6.274 0.200 1.00 92.25 88 TYR A CA 1
ATOM 693 C C . TYR A 1 88 ? 1.265 7.112 1.390 1.00 92.25 88 TYR A C 1
ATOM 695 O O . TYR A 1 88 ? 0.075 7.116 1.711 1.00 92.25 88 TYR A O 1
ATOM 703 N N . MET A 1 89 ? 2.166 7.878 2.018 1.00 92.38 89 MET A N 1
ATOM 704 C CA . MET A 1 89 ? 1.827 8.717 3.172 1.00 92.38 89 MET A CA 1
ATOM 705 C C . MET A 1 89 ? 0.743 9.745 2.826 1.00 92.38 89 MET A C 1
ATOM 707 O O . MET A 1 89 ? -0.210 9.928 3.587 1.00 92.38 89 MET A O 1
ATOM 711 N N . GLN A 1 90 ? 0.867 10.401 1.671 1.00 94.25 90 GLN A N 1
ATOM 712 C CA . GLN A 1 90 ? -0.093 11.406 1.228 1.00 94.25 90 GLN A CA 1
ATOM 713 C C . GLN A 1 90 ? -1.447 10.767 0.912 1.00 94.25 90 GLN A C 1
ATOM 715 O O . GLN A 1 90 ? -2.480 11.275 1.356 1.00 94.25 90 GLN A O 1
ATOM 720 N N . ILE A 1 91 ? -1.459 9.644 0.194 1.00 94.38 91 ILE A N 1
ATOM 721 C CA . ILE A 1 91 ? -2.689 8.932 -0.173 1.00 94.38 91 ILE A CA 1
ATOM 722 C C . ILE A 1 91 ? -3.410 8.438 1.085 1.00 94.38 91 ILE A C 1
ATOM 724 O O . ILE A 1 91 ? -4.610 8.681 1.249 1.00 94.38 91 ILE A O 1
ATOM 728 N N . PHE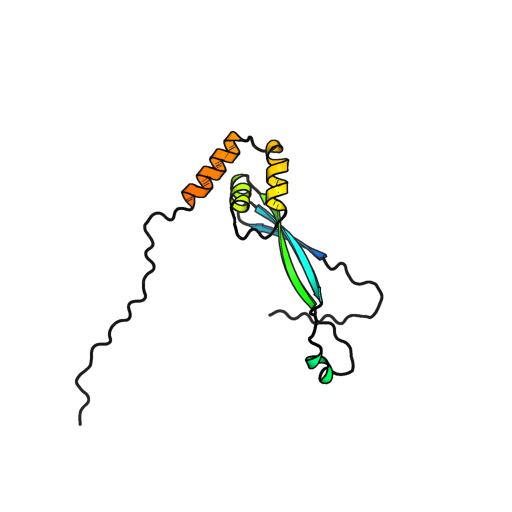 A 1 92 ? -2.680 7.812 2.010 1.00 95.06 92 PHE A N 1
ATOM 729 C CA . PHE A 1 92 ? -3.231 7.307 3.263 1.00 95.06 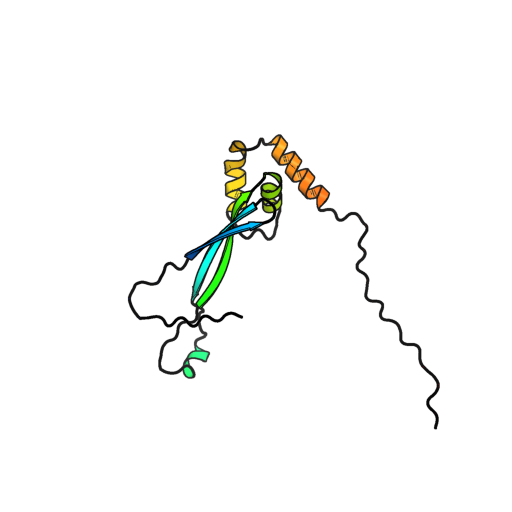92 PHE A CA 1
ATOM 730 C C . PHE A 1 92 ? -3.847 8.438 4.098 1.00 95.06 92 PHE A C 1
ATOM 732 O O . PHE A 1 92 ? -5.019 8.370 4.467 1.00 95.06 92 PHE A O 1
ATOM 739 N N . LEU A 1 93 ? -3.106 9.524 4.350 1.00 94.56 93 LEU A N 1
ATOM 740 C CA . LEU A 1 93 ? -3.597 10.652 5.154 1.00 94.56 93 LEU A CA 1
ATOM 741 C C . LEU A 1 93 ? -4.733 11.434 4.476 1.00 94.56 93 LEU A C 1
ATOM 743 O O . LEU A 1 93 ? -5.514 12.094 5.162 1.00 94.56 93 LEU A O 1
ATOM 747 N N . SER A 1 94 ? -4.866 11.335 3.154 1.00 96.62 94 SER A N 1
ATOM 748 C CA . SER A 1 94 ? -5.981 11.944 2.418 1.00 96.62 94 SER A CA 1
ATOM 749 C C . SER A 1 94 ? -7.254 11.096 2.471 1.00 96.62 94 SER A C 1
ATOM 751 O O .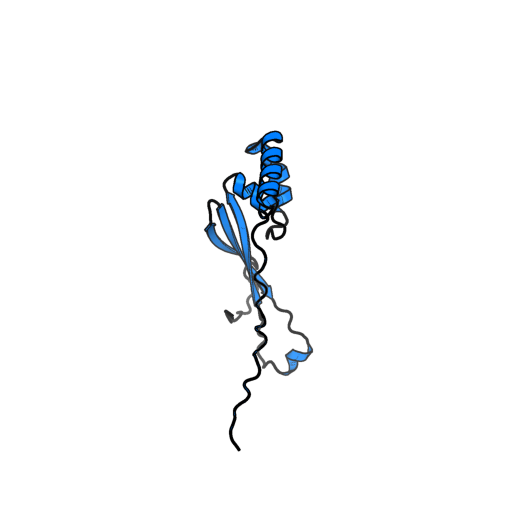 SER A 1 94 ? -8.353 11.630 2.332 1.00 96.62 94 SER A O 1
ATOM 753 N N . THR A 1 95 ? -7.131 9.782 2.688 1.00 96.19 95 THR A N 1
ATOM 754 C CA . THR A 1 95 ? -8.245 8.824 2.557 1.00 96.19 95 THR A CA 1
ATOM 755 C C . THR A 1 95 ? -8.590 8.063 3.840 1.00 96.19 95 THR A C 1
ATOM 757 O O . THR A 1 95 ? -9.619 7.390 3.878 1.00 96.19 95 THR A O 1
ATOM 760 N N . TYR A 1 96 ? -7.814 8.211 4.923 1.00 95.94 96 TYR A N 1
ATOM 761 C CA . TYR A 1 96 ? -7.988 7.423 6.155 1.00 95.94 96 TYR A CA 1
ATOM 762 C C . TYR A 1 96 ? -9.397 7.480 6.750 1.00 95.94 96 TYR A C 1
ATOM 764 O O . TYR A 1 96 ? -9.865 6.502 7.328 1.00 95.94 96 TYR A O 1
ATOM 772 N N . ARG A 1 97 ? -10.108 8.603 6.577 1.00 95.56 97 ARG A N 1
ATOM 773 C CA . ARG A 1 97 ? -11.475 8.788 7.091 1.00 95.56 97 ARG A CA 1
ATOM 774 C C . ARG A 1 97 ? -12.498 7.814 6.504 1.00 95.56 97 ARG A C 1
ATOM 776 O O . ARG A 1 97 ? -13.577 7.685 7.072 1.00 95.56 97 ARG A O 1
ATOM 783 N N . ALA A 1 98 ? -12.180 7.139 5.399 1.00 95.81 98 ALA A N 1
ATOM 784 C CA . ALA A 1 98 ? -13.043 6.122 4.807 1.00 95.81 98 ALA A CA 1
ATOM 785 C C . ALA A 1 98 ? -13.066 4.809 5.610 1.00 95.81 98 ALA A C 1
ATOM 787 O O . ALA A 1 98 ? -14.041 4.067 5.526 1.00 95.81 98 ALA A O 1
ATOM 788 N N . PHE A 1 99 ? -12.012 4.516 6.379 1.00 93.31 99 PHE A N 1
ATOM 789 C CA . PHE A 1 99 ? -11.850 3.230 7.069 1.00 93.31 99 PHE A CA 1
ATOM 790 C C . PHE A 1 99 ? -11.429 3.350 8.541 1.00 93.31 99 PHE A C 1
ATOM 792 O O . PHE A 1 99 ? -11.390 2.347 9.248 1.00 93.31 99 PHE A O 1
ATOM 799 N N . THR A 1 100 ? -11.117 4.551 9.032 1.00 94.94 100 THR A N 1
ATOM 800 C CA . THR A 1 100 ? -10.828 4.809 10.448 1.00 94.94 100 THR A CA 1
ATOM 801 C C . THR A 1 100 ? -11.159 6.255 10.835 1.00 94.94 100 THR A C 1
ATOM 803 O O . THR A 1 100 ? -11.423 7.103 9.983 1.00 94.94 100 THR A O 1
ATOM 806 N N . CYS A 1 101 ? -11.162 6.567 12.130 1.00 95.06 101 CYS A N 1
ATOM 807 C CA . CYS A 1 101 ? -11.346 7.924 12.642 1.00 95.06 101 CYS A CA 1
ATOM 808 C C . CYS A 1 101 ? -10.023 8.500 13.171 1.00 95.06 101 CYS A C 1
ATOM 810 O O . CYS A 1 101 ? -9.081 7.770 13.474 1.00 95.06 101 CYS A O 1
ATOM 812 N N . THR A 1 102 ? -9.941 9.828 13.296 1.00 95.25 102 THR A N 1
ATOM 813 C CA . THR A 1 102 ? -8.706 10.512 13.718 1.00 95.25 102 THR A CA 1
ATOM 814 C C . THR A 1 102 ? -8.219 10.043 15.091 1.00 95.25 102 THR A C 1
ATOM 816 O O . THR A 1 102 ? -7.024 9.831 15.258 1.00 95.25 102 THR A O 1
ATOM 819 N N . ASN A 1 103 ? -9.128 9.818 16.046 1.00 95.62 103 ASN A N 1
ATOM 820 C CA . ASN A 1 103 ? -8.765 9.365 17.392 1.00 95.62 103 ASN A CA 1
ATOM 821 C C . ASN A 1 103 ? -8.121 7.973 17.357 1.00 95.62 103 ASN A C 1
ATOM 823 O O . ASN A 1 103 ? -7.012 7.808 17.855 1.00 95.62 103 ASN A O 1
ATOM 827 N N . ALA A 1 104 ? -8.762 7.009 16.686 1.00 94.25 104 ALA A N 1
ATOM 828 C CA . ALA A 1 104 ? -8.231 5.654 16.547 1.00 94.25 104 ALA A CA 1
ATOM 829 C C . ALA A 1 104 ? -6.887 5.636 15.801 1.00 94.25 104 ALA A C 1
ATOM 831 O O . ALA A 1 104 ? -5.971 4.910 16.180 1.00 94.25 104 ALA A O 1
ATOM 832 N N . LEU A 1 105 ? -6.730 6.467 14.763 1.00 94.75 105 LEU A N 1
ATOM 833 C CA . LEU A 1 105 ? -5.462 6.580 14.042 1.00 94.75 105 LEU A CA 1
ATOM 834 C C . LEU A 1 105 ? -4.337 7.131 14.933 1.00 94.75 105 LEU A C 1
ATOM 836 O O . LEU A 1 105 ? -3.228 6.602 14.902 1.00 94.75 105 LEU A O 1
ATOM 840 N N . ILE A 1 106 ? -4.609 8.170 15.729 1.00 93.19 106 ILE A N 1
ATOM 841 C CA . ILE A 1 106 ? -3.628 8.727 16.671 1.00 93.19 106 ILE A CA 1
ATOM 842 C C . ILE A 1 106 ? -3.235 7.672 17.709 1.00 93.19 106 ILE A C 1
ATOM 844 O O . ILE A 1 106 ? -2.045 7.481 17.950 1.00 93.19 106 ILE A O 1
ATOM 848 N N . GLU A 1 107 ? -4.200 6.953 18.283 1.00 92.81 107 GLU A N 1
ATOM 849 C CA . GLU A 1 107 ? -3.929 5.877 19.245 1.00 92.81 107 GLU A CA 1
ATOM 850 C C . GLU A 1 107 ? -3.043 4.775 18.648 1.00 92.81 107 GLU A C 1
ATOM 852 O O . GLU A 1 107 ? -2.069 4.350 19.279 1.00 92.81 107 GLU A O 1
ATOM 857 N N . LEU A 1 108 ? -3.311 4.359 17.406 1.00 92.44 108 LEU A N 1
ATOM 858 C CA . LEU A 1 108 ? -2.496 3.369 16.696 1.00 92.44 108 LEU A CA 1
ATOM 859 C C . LEU A 1 108 ? -1.081 3.874 16.407 1.00 92.44 108 LEU A C 1
ATOM 861 O O . LEU A 1 108 ? -0.116 3.130 16.583 1.00 92.44 108 LEU A O 1
ATOM 865 N N . LEU A 1 109 ? -0.935 5.134 15.995 1.00 91.38 109 LEU A N 1
ATOM 866 C CA . LEU A 1 109 ? 0.371 5.748 15.747 1.00 91.38 109 LEU A CA 1
ATOM 867 C C . LEU A 1 109 ? 1.211 5.825 17.021 1.00 91.38 109 LEU A C 1
ATOM 869 O O . LEU A 1 109 ? 2.395 5.488 16.997 1.00 91.38 109 LEU A O 1
ATOM 873 N N . MET A 1 110 ? 0.595 6.232 18.131 1.00 88.06 110 MET A N 1
ATOM 874 C CA . MET A 1 110 ? 1.241 6.252 19.440 1.00 88.06 110 MET A CA 1
ATOM 875 C C . MET A 1 110 ? 1.682 4.835 19.823 1.00 88.06 110 MET A C 1
ATOM 877 O O . MET A 1 110 ? 2.865 4.600 20.067 1.00 88.06 110 MET A O 1
ATOM 881 N N . THR A 1 111 ? 0.766 3.868 19.767 1.00 86.81 111 THR A N 1
ATOM 882 C CA . THR A 1 111 ? 1.030 2.458 20.097 1.00 86.81 111 THR A CA 1
ATOM 883 C C . THR A 1 111 ? 2.169 1.871 19.258 1.00 86.81 111 THR A C 1
ATOM 885 O O . THR A 1 111 ? 3.125 1.321 19.807 1.00 86.81 111 THR A O 1
ATOM 888 N N . SER A 1 112 ? 2.139 2.065 17.936 1.00 83.50 112 SER A N 1
ATOM 889 C CA . SER A 1 112 ? 3.173 1.579 17.010 1.00 83.50 112 SER A CA 1
ATOM 890 C C . SER A 1 112 ? 4.571 2.130 17.332 1.00 83.50 112 SER A C 1
ATOM 892 O O . SER A 1 112 ? 5.574 1.432 17.167 1.00 83.50 112 SER A O 1
ATOM 894 N N . ARG A 1 113 ? 4.665 3.363 17.850 1.00 74.44 113 ARG A N 1
ATOM 895 C CA . ARG A 1 113 ? 5.938 3.965 18.284 1.00 74.44 113 ARG A CA 1
ATOM 896 C C . ARG A 1 113 ? 6.418 3.428 19.631 1.00 74.44 113 ARG A C 1
ATOM 898 O O . ARG A 1 113 ? 7.618 3.213 19.780 1.00 74.44 113 ARG A O 1
ATOM 905 N N . TYR A 1 114 ? 5.517 3.177 20.580 1.00 66.56 114 TYR A N 1
ATOM 906 C CA . TYR A 1 114 ? 5.888 2.637 21.893 1.00 66.56 114 TYR A CA 1
ATOM 907 C C . TYR A 1 114 ? 6.339 1.170 21.830 1.00 66.56 114 TYR A C 1
ATOM 909 O O . TYR A 1 114 ? 7.277 0.807 22.533 1.00 66.56 114 TYR A O 1
ATOM 917 N N . LEU A 1 115 ? 5.763 0.347 20.943 1.00 58.75 115 LEU A N 1
ATOM 918 C CA . LEU A 1 115 ? 6.222 -1.037 20.721 1.00 58.75 115 LEU A CA 1
ATOM 919 C C . LEU A 1 115 ? 7.574 -1.143 19.991 1.00 58.75 115 LEU A C 1
ATOM 921 O O . LEU A 1 115 ? 8.187 -2.206 20.001 1.00 58.75 115 LEU A O 1
ATOM 925 N N . ARG A 1 116 ? 8.059 -0.059 19.369 1.00 61.06 116 ARG A N 1
ATOM 926 C CA . ARG A 1 116 ? 9.396 -0.005 18.749 1.00 61.06 116 ARG A CA 1
ATOM 927 C C . ARG A 1 116 ? 10.507 0.394 19.712 1.00 61.06 116 ARG A C 1
ATOM 929 O O . ARG A 1 116 ? 11.661 0.420 19.290 1.00 61.06 116 ARG A O 1
ATOM 936 N N . ILE A 1 117 ? 10.202 0.713 20.972 1.00 54.81 117 ILE A N 1
ATOM 937 C CA . ILE A 1 117 ? 11.244 0.840 21.990 1.00 54.81 117 ILE A CA 1
ATOM 938 C C . ILE A 1 117 ? 11.715 -0.591 22.264 1.00 54.81 117 ILE A C 1
ATOM 940 O O . ILE A 1 117 ? 10.925 -1.369 22.802 1.00 54.81 117 ILE A O 1
ATOM 944 N N . PRO A 1 118 ? 12.950 -0.981 21.890 1.00 50.91 118 PRO A N 1
ATOM 945 C CA . PRO A 1 118 ? 13.468 -2.261 22.330 1.00 50.91 118 PRO A CA 1
ATOM 946 C C . PRO A 1 118 ? 13.414 -2.235 23.853 1.00 50.91 118 PRO A C 1
ATOM 948 O O . PRO A 1 118 ? 14.008 -1.360 24.489 1.00 50.91 118 PRO A O 1
ATOM 951 N N . SER A 1 119 ? 12.649 -3.158 24.437 1.00 44.47 119 SER A N 1
ATOM 952 C CA . SER A 1 119 ? 12.763 -3.466 25.853 1.00 44.47 119 SER A CA 1
ATOM 953 C C . SER A 1 119 ? 14.251 -3.605 26.141 1.00 44.47 119 SER A C 1
ATOM 955 O O . SER A 1 119 ? 14.919 -4.427 25.516 1.00 44.47 119 SER A O 1
ATOM 957 N N . SER A 1 120 ? 14.776 -2.747 27.010 1.00 53.59 120 SER A N 1
ATOM 958 C CA . SER A 1 120 ? 16.151 -2.796 27.495 1.00 53.59 120 SER A CA 1
ATOM 959 C C . SER A 1 120 ? 16.498 -4.239 27.877 1.00 53.59 120 SER A C 1
ATOM 961 O O . SER A 1 120 ? 16.045 -4.721 28.915 1.00 53.59 120 SER A O 1
ATOM 963 N N . GLY A 1 121 ? 17.226 -4.944 27.012 1.00 57.34 121 GLY A N 1
ATOM 964 C CA . GLY A 1 121 ? 17.413 -6.389 27.138 1.00 57.34 121 GLY A CA 1
ATOM 965 C C . GLY A 1 121 ? 18.453 -6.980 26.193 1.00 57.34 121 GLY A C 1
ATOM 966 O O . GLY A 1 121 ? 19.220 -7.829 26.630 1.00 57.34 121 GLY A O 1
ATOM 967 N N . ASP A 1 122 ? 18.583 -6.473 24.966 1.00 48.34 122 ASP A N 1
ATOM 968 C CA . ASP A 1 122 ? 19.580 -6.994 24.024 1.00 48.34 122 ASP A CA 1
ATOM 969 C C . ASP A 1 122 ? 20.798 -6.071 23.940 1.00 48.34 122 ASP A C 1
ATOM 971 O O . ASP A 1 122 ? 20.912 -5.169 23.110 1.00 48.34 122 ASP A O 1
ATOM 975 N N . ILE A 1 123 ? 21.732 -6.307 24.861 1.00 53.22 123 ILE A N 1
ATOM 976 C CA . ILE A 1 123 ? 23.122 -5.868 24.737 1.00 53.22 123 ILE A CA 1
ATOM 977 C C . ILE A 1 123 ? 23.703 -6.589 23.508 1.00 53.22 123 ILE A C 1
ATOM 979 O O . ILE A 1 123 ? 23.601 -7.818 23.445 1.00 53.22 123 ILE A O 1
ATOM 983 N N . PRO A 1 124 ? 24.354 -5.902 22.550 1.00 43.16 124 PRO A N 1
ATOM 984 C CA . PRO A 1 124 ? 25.103 -6.608 21.524 1.00 43.16 124 PRO A CA 1
ATOM 985 C C . PRO A 1 124 ? 26.204 -7.397 22.233 1.00 43.16 124 PRO A C 1
ATOM 987 O O . PRO A 1 124 ? 27.020 -6.816 22.953 1.00 43.16 124 PRO A O 1
ATOM 990 N N . GLN A 1 125 ? 26.223 -8.721 22.061 1.00 49.88 125 GLN A N 1
ATOM 991 C CA . GLN A 1 125 ? 27.377 -9.534 22.427 1.00 49.88 125 GLN A CA 1
ATOM 992 C C . GLN A 1 125 ? 28.580 -8.992 21.651 1.00 49.88 125 GLN A C 1
ATOM 994 O O . GLN A 1 125 ? 28.829 -9.365 20.508 1.00 49.88 125 GLN A O 1
ATOM 999 N N . THR A 1 126 ? 29.322 -8.077 22.276 1.00 43.91 126 THR A N 1
ATOM 1000 C CA . THR A 1 126 ? 30.700 -7.783 21.912 1.00 43.91 126 THR A CA 1
ATOM 1001 C C . THR A 1 126 ? 31.402 -9.124 21.886 1.00 43.91 126 THR A C 1
ATOM 1003 O O . THR A 1 126 ? 31.528 -9.798 22.910 1.00 43.91 126 THR A O 1
ATOM 1006 N N . CYS A 1 127 ? 31.805 -9.526 20.686 1.00 40.28 127 CYS A N 1
ATOM 1007 C CA . CYS A 1 127 ? 32.674 -10.655 20.448 1.00 40.28 127 CYS A CA 1
ATOM 1008 C C . CYS A 1 127 ? 33.863 -10.511 21.401 1.00 40.28 127 CYS A C 1
ATOM 1010 O O . CYS A 1 127 ? 34.691 -9.612 21.247 1.00 40.28 127 CYS A O 1
ATOM 1012 N N . ALA A 1 128 ? 33.913 -11.353 22.430 1.00 49.94 128 ALA A N 1
ATOM 1013 C CA . ALA A 1 128 ? 35.027 -11.391 23.350 1.00 49.94 128 ALA A CA 1
ATOM 1014 C C . ALA A 1 128 ? 36.289 -11.745 22.550 1.00 49.94 128 ALA A C 1
ATOM 1016 O O . ALA A 1 128 ? 36.487 -12.895 22.151 1.00 49.94 128 ALA A O 1
ATOM 1017 N N . LEU A 1 129 ? 37.158 -10.759 22.312 1.00 47.84 129 LEU A N 1
ATOM 1018 C CA . LEU A 1 129 ? 38.548 -11.014 21.960 1.00 47.84 129 LEU A CA 1
ATOM 1019 C C . LEU A 1 129 ? 39.177 -11.694 23.171 1.00 47.84 129 LEU A C 1
ATOM 1021 O O . LEU A 1 129 ? 39.609 -11.059 24.132 1.00 47.84 129 LEU A O 1
ATOM 1025 N N . THR A 1 130 ? 39.162 -13.021 23.147 1.00 53.31 130 THR A N 1
ATOM 1026 C CA . THR A 1 130 ? 39.849 -13.826 24.144 1.00 53.31 130 THR A CA 1
ATOM 1027 C C . THR A 1 130 ? 41.335 -13.532 23.978 1.00 53.31 130 THR A C 1
ATOM 1029 O O . THR A 1 130 ? 41.940 -13.906 22.974 1.00 53.31 130 THR A O 1
ATOM 1032 N N . VAL A 1 131 ? 41.928 -12.826 24.943 1.00 51.97 131 VAL A N 1
ATOM 1033 C CA . VAL A 1 131 ? 43.382 -12.698 25.062 1.00 51.97 131 VAL A CA 1
ATOM 1034 C C . VAL A 1 131 ? 43.947 -14.112 25.177 1.00 51.97 131 VAL A C 1
ATOM 1036 O O . VAL A 1 131 ? 43.846 -14.764 26.219 1.00 51.97 131 VAL A O 1
ATOM 1039 N N . GLY A 1 132 ? 44.514 -14.601 24.074 1.00 45.25 132 GLY A N 1
ATOM 1040 C CA . GLY A 1 132 ? 45.239 -15.859 24.016 1.00 45.25 132 GLY A CA 1
ATOM 1041 C C . GLY A 1 132 ? 46.415 -15.815 24.984 1.00 45.25 132 GLY A C 1
ATOM 1042 O O . GLY A 1 132 ? 47.409 -15.122 24.763 1.00 45.25 132 GLY A O 1
ATOM 1043 N N . ARG A 1 133 ? 46.280 -16.546 26.092 1.00 51.28 133 ARG A N 1
ATOM 1044 C CA . ARG A 1 133 ? 47.335 -16.791 27.075 1.00 51.28 133 ARG A CA 1
ATOM 1045 C C . ARG A 1 133 ? 48.568 -17.387 26.385 1.00 51.28 133 ARG A C 1
ATOM 1047 O O . ARG A 1 133 ? 48.486 -18.425 25.737 1.00 51.28 133 ARG A O 1
ATOM 1054 N N . ARG A 1 134 ? 49.722 -16.746 26.606 1.00 55.72 134 ARG A N 1
ATOM 1055 C CA . ARG A 1 134 ? 51.076 -17.256 26.323 1.00 55.72 134 ARG A CA 1
ATOM 1056 C C . ARG A 1 134 ? 51.216 -18.711 26.781 1.00 55.72 134 ARG A C 1
ATOM 1058 O O . ARG A 1 134 ? 51.144 -18.966 27.983 1.00 55.72 134 ARG A O 1
ATOM 1065 N N . ASN A 1 135 ? 51.509 -19.629 25.860 1.00 44.78 135 ASN A N 1
ATOM 1066 C CA . ASN A 1 135 ? 52.016 -20.947 26.226 1.00 44.78 135 ASN A CA 1
ATOM 1067 C C . ASN A 1 135 ? 53.551 -20.914 26.240 1.00 44.78 135 ASN A C 1
ATOM 1069 O O . ASN A 1 135 ? 54.199 -20.748 25.209 1.00 44.78 135 ASN A O 1
ATOM 1073 N N . LYS A 1 136 ? 54.117 -21.026 27.442 1.00 60.81 136 LYS A N 1
ATOM 1074 C CA . LYS A 1 136 ? 55.542 -21.247 27.677 1.00 60.81 136 LYS A CA 1
ATOM 1075 C C . LYS A 1 136 ? 55.744 -22.757 27.617 1.00 60.81 136 LYS A C 1
ATOM 1077 O O . LYS A 1 136 ? 55.457 -23.386 28.622 1.00 60.81 136 LYS A O 1
ATOM 1082 N N . ASN A 1 137 ? 56.121 -23.319 26.468 1.00 49.59 137 ASN A N 1
ATOM 1083 C CA . ASN A 1 137 ? 56.788 -24.628 26.325 1.00 49.59 137 ASN A CA 1
ATOM 1084 C C . ASN A 1 137 ? 56.859 -25.020 24.839 1.00 49.59 137 ASN A C 1
ATOM 1086 O O . ASN A 1 137 ? 55.995 -25.731 24.332 1.00 49.59 137 ASN A O 1
ATOM 1090 N N . ALA A 1 138 ? 57.918 -24.600 24.155 1.00 47.81 138 ALA A N 1
ATOM 1091 C CA . ALA A 1 138 ? 58.439 -25.327 23.004 1.00 47.81 138 ALA A CA 1
ATOM 1092 C C . ALA A 1 138 ? 59.928 -25.553 23.275 1.00 47.81 138 ALA A C 1
ATOM 1094 O O . ALA A 1 138 ? 60.645 -24.626 23.647 1.00 47.81 138 ALA A O 1
ATOM 1095 N N . LYS A 1 139 ? 60.317 -26.826 23.239 1.00 51.56 139 LYS A N 1
ATOM 1096 C CA . LYS A 1 139 ? 61.639 -27.344 23.592 1.00 51.56 139 LYS A CA 1
ATOM 1097 C C . LYS A 1 139 ? 62.694 -26.868 22.585 1.00 51.56 139 LYS A C 1
ATOM 1099 O O . LYS A 1 139 ? 62.358 -26.643 21.426 1.00 51.56 139 LYS A O 1
ATOM 1104 N N . PHE A 1 140 ? 63.918 -26.722 23.098 1.00 48.34 140 PHE A N 1
ATOM 1105 C CA . PHE A 1 140 ? 65.164 -26.498 22.360 1.00 48.34 140 PHE A CA 1
ATOM 1106 C C . PHE A 1 140 ? 65.361 -27.502 21.224 1.00 48.34 140 PHE A C 1
ATOM 1108 O O . PHE A 1 140 ? 64.967 -28.677 21.420 1.00 48.34 140 PHE A O 1
#

pLDDT: mean 73.89, std 19.78, range [32.19, 96.62]

Radius of gyration: 26.16 Å; chains: 1; bounding box: 78×39×62 Å

Foldseek 3Di:
DDFDQDDDDPDPCDDDQKDFDAWDDDDQWIKTKIKGKAWDDDPPVVVVPDDDDDRTGIDIDIQIGTDDGPPLVLLLLLPDPVNRDPCSVVVCVVCVVVPDDPVVSVVSNVVSVVVPPPPPDDDPPPPPPPPPDDDPDDDD

Sequence (140 aa):
MYSLLLTCNLDNNLPDPVQEWGEEVEDGAIYGITLHREPIQTPPDAAENSSAFGFVQYRTQKVRRLKAAILERLVTELVNPECPDPEYMQIFLSTYRAFTCTNALIELLMTSRYLRIPSSGDIPQTCALTVGRRNKNAKF